Protein AF-A0AAV4YWU0-F1 (afdb_monomer)

Secondary structure (DSSP, 8-state):
--------------HHHHHHHHHHHHHHHHHHHHHHHHHHHHHHHHHHHHHHTT---HHHHHHHHHHHHHHHHHHHHHHHHHHHHHHHHHHHHHHHHTT--

Solvent-accessible surface area (backbone atoms only — not comparable to full-atom values): 5516 Å² total; per-residue (Å²): 133,88,81,82,76,73,73,76,74,78,84,80,81,49,42,58,57,52,15,50,56,21,43,55,48,15,52,56,23,44,51,50,19,50,52,38,50,53,51,50,54,53,50,54,50,52,49,53,57,39,48,74,75,70,46,91,47,67,85,78,42,52,64,55,55,51,53,43,51,53,51,25,52,51,25,45,54,51,14,50,56,23,40,56,48,14,53,53,22,43,55,52,30,53,46,60,75,69,64,70,125

Mean predicted aligned error: 7.51 Å

pLDDT: mean 89.06, std 14.71, range [43.72, 98.69]

Nearest PDB structures (foldseek):
  6zbf-assembly1_D  TM=7.632E-01  e=1.157E+00  Plasmodium falciparum
  8dk2-assembly1_D  TM=4.727E-01  e=4.519E+00  Pseudomonas aeruginosa PA14

Sequence (101 aa):
MPNQNTKAIPHQYHAGDMQDVNALAAEGLSWAAMGLHDLNLHIKKIKAELEQIGVETEYHFIQLDEILGMHQYLAEHRANCHKEQAERYREEWERIKGGEV

Foldseek 3Di:
DDPPPPPPDPDDDALVNLLVVLLVLLVVLVVVLVVLVVVLVVLVVVLVVCVVVPHDCCVVCPVVNVVSVVSSVVSNVSSVVSNVRSVVSVVVVCCVVVDDD

Structure (mmCIF, N/CA/C/O backbone):
data_AF-A0AAV4YWU0-F1
#
_entry.id   AF-A0AAV4YWU0-F1
#
loop_
_atom_site.group_PDB
_atom_site.id
_atom_site.type_symbol
_atom_site.label_atom_id
_atom_site.label_alt_id
_atom_site.label_comp_id
_atom_site.label_asym_id
_atom_site.label_entity_id
_atom_site.label_seq_id
_atom_site.pdbx_PDB_ins_code
_atom_site.Cartn_x
_atom_site.Cartn_y
_atom_site.Cartn_z
_atom_site.occupancy
_atom_site.B_iso_or_equiv
_atom_site.auth_seq_id
_atom_site.auth_comp_id
_atom_site.auth_asym_id
_atom_site.auth_atom_id
_atom_site.pdbx_PDB_model_num
ATOM 1 N N . MET A 1 1 ? 29.666 39.159 -25.318 1.00 44.16 1 MET A N 1
ATOM 2 C CA . MET A 1 1 ? 29.513 38.056 -24.346 1.00 44.16 1 MET A CA 1
ATOM 3 C C . MET A 1 1 ? 28.690 36.970 -25.023 1.00 44.16 1 MET A C 1
ATOM 5 O O . MET A 1 1 ? 27.599 37.306 -25.474 1.00 44.16 1 MET A O 1
ATOM 9 N N . PRO A 1 2 ? 29.187 35.738 -25.218 1.00 43.72 2 PRO A N 1
ATOM 10 C CA . PRO A 1 2 ? 28.385 34.695 -25.842 1.00 43.72 2 PRO A CA 1
ATOM 11 C C . PRO A 1 2 ? 27.342 34.193 -24.837 1.00 43.72 2 PRO A C 1
ATOM 13 O O . PRO A 1 2 ? 27.687 33.754 -23.743 1.00 43.72 2 PRO A O 1
ATOM 16 N N . ASN A 1 3 ? 26.070 34.296 -25.218 1.00 52.62 3 ASN A N 1
ATOM 17 C CA . ASN A 1 3 ? 24.922 33.768 -24.492 1.00 52.62 3 ASN A CA 1
ATOM 18 C C . ASN A 1 3 ? 24.985 32.231 -24.517 1.00 52.62 3 ASN A C 1
ATOM 20 O O . ASN A 1 3 ? 24.746 31.617 -25.560 1.00 52.62 3 ASN A O 1
ATOM 24 N N . GLN A 1 4 ? 25.355 31.614 -23.394 1.00 55.72 4 GLN A N 1
ATOM 25 C CA . GLN A 1 4 ? 25.299 30.166 -23.207 1.00 55.72 4 GLN A CA 1
ATOM 26 C C . GLN A 1 4 ? 23.839 29.755 -23.008 1.00 55.72 4 GLN A C 1
ATOM 28 O O . GLN A 1 4 ? 23.382 29.517 -21.897 1.00 55.72 4 GLN A O 1
ATOM 33 N N . ASN A 1 5 ? 23.095 29.679 -24.108 1.00 57.03 5 ASN A N 1
ATOM 34 C CA . ASN A 1 5 ? 21.832 28.961 -24.128 1.00 57.03 5 ASN A CA 1
ATOM 35 C C . ASN A 1 5 ? 22.177 27.468 -24.224 1.00 57.03 5 ASN A C 1
ATOM 37 O O . ASN A 1 5 ? 22.215 26.887 -25.312 1.00 57.03 5 ASN A O 1
ATOM 41 N N . THR A 1 6 ? 22.563 26.878 -23.091 1.00 58.69 6 THR A N 1
ATOM 42 C CA . THR A 1 6 ? 22.773 25.438 -22.936 1.00 58.69 6 THR A CA 1
ATOM 43 C C . THR A 1 6 ? 21.446 24.770 -23.265 1.00 58.69 6 THR A C 1
ATOM 45 O O . THR A 1 6 ? 20.531 24.742 -22.446 1.00 58.69 6 THR A O 1
ATOM 48 N N . LYS A 1 7 ? 21.297 24.280 -24.501 1.00 61.62 7 LYS A N 1
ATOM 49 C CA . LYS A 1 7 ? 20.185 23.400 -24.862 1.00 61.62 7 LYS A CA 1
ATOM 50 C C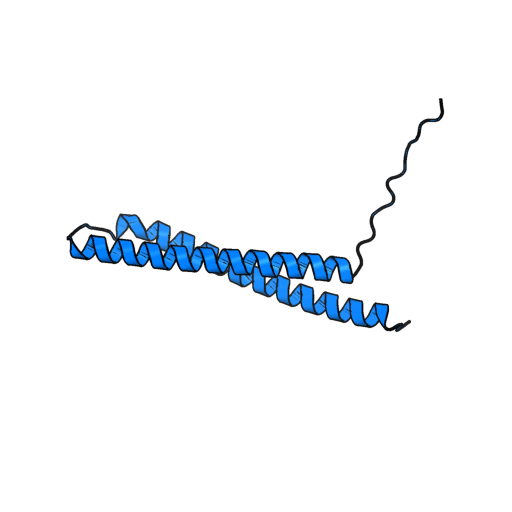 . LYS A 1 7 ? 20.247 22.225 -23.891 1.00 61.62 7 LYS A C 1
ATOM 52 O O . LYS A 1 7 ? 21.192 21.443 -23.966 1.00 61.62 7 LYS A O 1
ATOM 57 N N . ALA A 1 8 ? 19.298 22.150 -22.960 1.00 64.38 8 ALA A N 1
ATOM 58 C CA . ALA A 1 8 ? 19.150 20.992 -22.096 1.00 64.38 8 ALA A CA 1
ATOM 59 C C . ALA A 1 8 ? 19.062 19.767 -23.010 1.00 64.38 8 ALA A C 1
ATOM 61 O O . ALA A 1 8 ? 18.153 19.676 -23.838 1.00 64.38 8 ALA A O 1
ATOM 62 N N . ILE A 1 9 ? 20.061 18.889 -22.939 1.00 62.56 9 ILE A N 1
ATOM 63 C CA . ILE A 1 9 ? 20.021 17.620 -23.658 1.00 62.56 9 ILE A CA 1
ATOM 64 C C . ILE A 1 9 ? 18.871 16.845 -23.007 1.00 62.56 9 ILE A C 1
ATOM 66 O O . ILE A 1 9 ? 18.919 16.654 -21.790 1.00 62.56 9 ILE A O 1
ATOM 70 N N . PRO A 1 10 ? 17.817 16.459 -23.745 1.00 67.19 10 PRO A N 1
ATOM 71 C CA . PRO A 1 10 ? 16.736 15.679 -23.166 1.00 67.19 10 PRO A CA 1
ATOM 72 C C . PRO A 1 10 ? 17.324 14.396 -22.578 1.00 67.19 10 PRO A C 1
ATOM 74 O O . PRO A 1 10 ? 17.990 13.648 -23.295 1.00 67.19 10 PRO A O 1
ATOM 77 N N . HIS A 1 11 ? 17.107 14.147 -21.286 1.00 71.44 11 HIS A N 1
ATOM 78 C CA . HIS A 1 11 ? 17.427 12.847 -20.710 1.00 71.44 11 HIS A CA 1
ATOM 79 C C . HIS A 1 11 ? 16.528 11.807 -21.382 1.00 71.44 11 HIS A C 1
ATOM 81 O O . HIS A 1 11 ? 15.304 11.868 -21.270 1.00 71.44 11 HIS A O 1
ATOM 87 N N . GLN A 1 12 ? 17.136 10.897 -22.143 1.00 81.31 12 GLN A N 1
ATOM 88 C CA . GLN A 1 12 ? 16.447 9.722 -22.653 1.00 81.31 12 GLN A CA 1
ATOM 89 C C . GLN A 1 12 ? 16.469 8.668 -21.556 1.00 81.31 12 GLN A C 1
ATOM 91 O O . GLN A 1 12 ? 17.539 8.193 -21.191 1.00 81.31 12 GLN A O 1
ATOM 96 N N . TYR A 1 13 ? 15.291 8.341 -21.036 1.00 86.56 13 TYR A N 1
ATOM 97 C CA . TYR A 1 13 ? 15.116 7.215 -20.130 1.00 86.56 13 TYR A CA 1
ATOM 98 C C . TYR A 1 13 ? 15.012 5.928 -20.947 1.00 86.56 13 TYR A C 1
ATOM 100 O O . TYR A 1 13 ? 14.260 5.880 -21.925 1.00 86.56 13 TYR A O 1
ATOM 108 N N . HIS A 1 14 ? 15.759 4.899 -20.561 1.00 90.06 14 HIS A N 1
ATOM 109 C CA . HIS A 1 14 ? 15.696 3.575 -21.172 1.00 90.06 14 HIS A CA 1
ATOM 110 C C . HIS A 1 14 ? 14.952 2.571 -20.282 1.00 90.06 14 HIS A C 1
ATOM 112 O O . HIS A 1 14 ? 14.614 2.857 -19.134 1.00 90.06 14 HIS A O 1
ATOM 118 N N . ALA A 1 15 ? 14.709 1.363 -20.803 1.00 92.94 15 ALA A N 1
ATOM 119 C CA . ALA A 1 15 ? 13.974 0.314 -20.093 1.00 92.94 15 ALA A CA 1
ATOM 120 C C . ALA A 1 15 ? 14.556 0.019 -18.696 1.00 92.94 15 ALA A C 1
ATOM 122 O O . ALA A 1 15 ? 13.799 -0.085 -17.741 1.00 92.94 15 ALA A O 1
ATOM 123 N N . GLY A 1 16 ? 15.887 -0.006 -18.545 1.00 93.56 16 GLY A N 1
ATOM 124 C CA . GLY A 1 16 ? 16.538 -0.073 -17.225 1.00 93.56 16 GLY A CA 1
ATOM 125 C C . GLY A 1 16 ? 16.106 1.028 -16.237 1.00 93.56 16 GLY A C 1
ATOM 126 O O . GLY A 1 16 ? 15.690 0.700 -15.132 1.00 93.56 16 GLY A O 1
ATOM 127 N N . ASP A 1 17 ? 16.083 2.309 -16.634 1.00 94.88 17 ASP A N 1
ATOM 128 C CA . ASP A 1 17 ? 15.616 3.400 -15.754 1.00 94.88 17 ASP A CA 1
ATOM 129 C C . ASP A 1 17 ? 14.153 3.199 -15.327 1.00 94.88 17 ASP A C 1
ATOM 131 O O . ASP A 1 17 ? 13.767 3.438 -14.179 1.00 94.88 17 ASP A O 1
ATOM 135 N N . MET A 1 18 ? 13.322 2.737 -16.266 1.00 96.06 18 MET A N 1
ATOM 136 C CA . MET A 1 18 ? 11.914 2.452 -16.008 1.00 96.06 18 MET A CA 1
ATOM 137 C C . MET A 1 18 ? 11.730 1.226 -15.106 1.00 96.06 18 MET A C 1
ATOM 139 O O . MET A 1 18 ? 10.798 1.192 -14.300 1.00 96.06 18 MET A O 1
ATOM 143 N N . GLN A 1 19 ? 12.610 0.232 -15.204 1.00 97.25 19 GLN A N 1
ATOM 144 C CA . GLN A 1 19 ? 12.636 -0.912 -14.301 1.00 97.25 19 GLN A CA 1
ATOM 145 C C . GLN A 1 19 ? 13.010 -0.476 -12.883 1.00 97.25 19 GLN A C 1
ATOM 147 O O . GLN A 1 19 ? 12.312 -0.852 -11.940 1.00 97.25 19 GLN A O 1
ATOM 152 N N . ASP A 1 20 ? 14.037 0.360 -12.738 1.00 97.38 20 ASP A N 1
ATOM 153 C CA . ASP A 1 20 ? 14.504 0.856 -11.443 1.00 97.38 20 ASP A CA 1
ATOM 154 C C . ASP A 1 20 ? 13.439 1.698 -10.735 1.00 97.38 20 ASP A C 1
ATOM 156 O O . ASP A 1 20 ? 13.116 1.439 -9.573 1.00 97.38 20 ASP A O 1
ATOM 160 N N . VAL A 1 21 ? 12.820 2.663 -11.428 1.00 97.81 21 VAL A N 1
ATOM 161 C CA . VAL A 1 21 ? 11.791 3.518 -10.809 1.00 97.81 21 VAL A CA 1
ATOM 162 C C . VAL A 1 21 ? 10.564 2.713 -10.374 1.00 97.81 21 VAL A C 1
ATOM 164 O O . VAL A 1 21 ? 9.992 2.978 -9.316 1.00 97.81 21 VAL 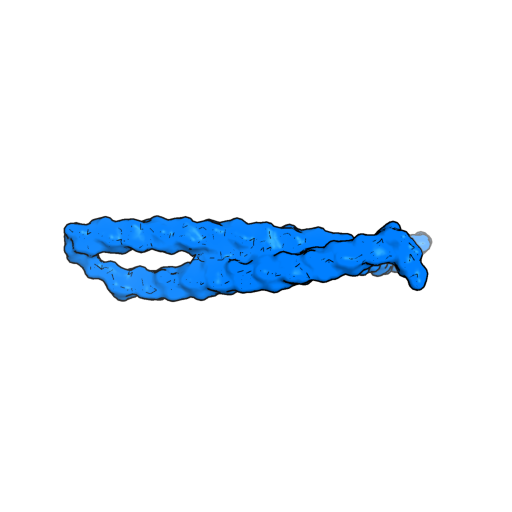A O 1
ATOM 167 N N . ASN A 1 22 ? 10.169 1.700 -11.152 1.00 98.44 22 ASN A N 1
ATOM 168 C CA . ASN A 1 22 ? 9.046 0.837 -10.801 1.00 98.44 22 ASN A CA 1
ATOM 169 C C . ASN A 1 22 ? 9.399 -0.121 -9.656 1.00 98.44 22 ASN A C 1
ATOM 171 O O . ASN A 1 22 ? 8.571 -0.326 -8.771 1.00 98.44 22 ASN A O 1
ATOM 175 N N . ALA A 1 23 ? 10.618 -0.663 -9.621 1.00 98.44 23 ALA A N 1
ATOM 176 C CA . ALA A 1 23 ? 11.074 -1.502 -8.516 1.00 98.44 23 ALA A CA 1
ATOM 177 C C . ALA A 1 23 ? 11.112 -0.714 -7.195 1.00 98.44 23 ALA A C 1
ATOM 179 O O . ALA A 1 23 ? 10.556 -1.169 -6.195 1.00 98.44 23 ALA A O 1
ATOM 180 N N . LEU A 1 24 ? 11.667 0.504 -7.215 1.00 98.56 24 LEU A N 1
ATOM 181 C CA . LEU A 1 24 ? 11.687 1.409 -6.060 1.00 98.56 24 LEU A CA 1
ATOM 182 C C . LEU A 1 24 ? 10.274 1.786 -5.598 1.00 98.56 24 LEU A C 1
ATOM 184 O O . LEU A 1 24 ? 9.986 1.777 -4.400 1.00 98.56 24 LEU A O 1
ATOM 188 N N . ALA A 1 25 ? 9.369 2.091 -6.534 1.00 98.50 25 ALA A N 1
ATOM 189 C CA . ALA A 1 25 ? 7.977 2.380 -6.204 1.00 98.50 25 ALA A CA 1
ATOM 190 C C . ALA A 1 25 ? 7.279 1.168 -5.564 1.00 98.50 25 ALA A C 1
ATOM 192 O O . ALA A 1 25 ? 6.576 1.323 -4.564 1.00 98.50 25 ALA A O 1
ATOM 193 N N . ALA A 1 26 ? 7.492 -0.036 -6.104 1.00 98.69 26 ALA A N 1
ATOM 194 C CA . ALA A 1 26 ? 6.918 -1.266 -5.570 1.00 98.69 26 ALA A CA 1
ATOM 195 C C . ALA A 1 26 ? 7.406 -1.556 -4.144 1.00 98.69 26 ALA A C 1
ATOM 197 O O . ALA A 1 26 ? 6.595 -1.887 -3.276 1.00 98.69 26 ALA A O 1
ATOM 198 N N . GLU A 1 27 ? 8.703 -1.393 -3.880 1.00 98.50 27 GLU A N 1
ATOM 199 C CA . GLU A 1 27 ? 9.282 -1.576 -2.547 1.00 98.50 27 GLU A CA 1
ATOM 200 C C . GLU A 1 27 ? 8.725 -0.557 -1.547 1.00 98.50 27 GLU A C 1
ATOM 202 O O . GLU A 1 27 ? 8.182 -0.943 -0.509 1.00 98.50 27 GLU A O 1
ATOM 207 N N . GLY A 1 28 ? 8.761 0.735 -1.889 1.00 98.62 28 GLY A N 1
ATOM 208 C CA . GLY A 1 28 ? 8.262 1.794 -1.010 1.00 98.62 28 GLY A CA 1
ATOM 209 C C . GLY A 1 28 ? 6.780 1.631 -0.660 1.00 98.62 28 GLY A C 1
ATOM 210 O O . GLY A 1 28 ? 6.385 1.799 0.495 1.00 98.62 28 GLY A O 1
ATOM 211 N N . LEU A 1 29 ? 5.953 1.238 -1.632 1.00 98.62 29 LEU A N 1
ATOM 212 C CA . LEU A 1 29 ? 4.532 0.971 -1.405 1.00 98.62 29 LEU A CA 1
ATOM 213 C C . LEU A 1 29 ? 4.294 -0.310 -0.597 1.00 98.62 29 LEU A C 1
ATOM 215 O O . LEU A 1 29 ? 3.368 -0.345 0.211 1.00 98.62 29 LEU A O 1
ATOM 219 N N . SER A 1 30 ? 5.142 -1.328 -0.754 1.00 98.44 30 SER A N 1
ATOM 220 C CA . SER A 1 30 ? 5.080 -2.543 0.068 1.00 98.44 30 SER A CA 1
ATOM 221 C C . SER A 1 30 ? 5.380 -2.233 1.536 1.00 98.44 30 SER A C 1
ATOM 223 O O . SER A 1 30 ? 4.686 -2.719 2.429 1.00 98.44 30 SER A O 1
ATOM 225 N N . TRP A 1 31 ? 6.364 -1.371 1.809 1.00 98.56 31 TRP A N 1
ATOM 226 C CA . TRP A 1 31 ? 6.642 -0.907 3.171 1.00 98.56 31 TRP A CA 1
ATOM 227 C C . TRP A 1 31 ? 5.517 -0.037 3.728 1.00 98.56 31 TRP A C 1
ATOM 229 O O . TRP A 1 31 ? 5.150 -0.196 4.891 1.00 98.56 31 TRP A O 1
ATOM 239 N N . ALA A 1 32 ? 4.927 0.838 2.909 1.00 98.25 32 ALA A N 1
ATOM 240 C CA . ALA A 1 32 ? 3.770 1.631 3.320 1.00 98.25 32 ALA A CA 1
ATOM 241 C C . ALA A 1 32 ? 2.572 0.738 3.686 1.00 98.25 32 ALA A C 1
ATOM 243 O O . ALA A 1 32 ? 1.961 0.937 4.734 1.00 98.25 32 ALA A O 1
ATOM 244 N N . ALA A 1 33 ? 2.273 -0.278 2.871 1.00 98.19 33 ALA A N 1
ATOM 245 C CA . ALA A 1 33 ? 1.234 -1.263 3.156 1.00 98.19 33 ALA A CA 1
ATOM 246 C C . ALA A 1 33 ? 1.492 -2.002 4.477 1.00 98.19 33 ALA A C 1
ATOM 248 O O . ALA A 1 33 ? 0.598 -2.102 5.315 1.00 98.19 33 ALA A O 1
ATOM 249 N N . MET A 1 34 ? 2.729 -2.456 4.699 1.00 97.75 34 MET A N 1
ATOM 250 C CA . MET A 1 34 ? 3.127 -3.123 5.940 1.00 97.75 34 MET A CA 1
ATOM 251 C C . MET A 1 34 ? 2.974 -2.207 7.164 1.00 97.75 34 MET A C 1
ATOM 253 O O . MET A 1 34 ? 2.447 -2.638 8.186 1.00 97.75 34 MET A O 1
ATOM 257 N N . GLY A 1 35 ? 3.382 -0.940 7.062 1.00 98.00 35 GLY A N 1
ATOM 258 C CA . GLY A 1 35 ? 3.214 0.035 8.143 1.00 98.00 35 GLY A CA 1
ATOM 259 C C . GLY A 1 35 ? 1.744 0.322 8.460 1.00 98.00 35 GLY A C 1
ATOM 260 O O . GLY A 1 35 ? 1.365 0.397 9.627 1.00 98.00 35 GLY A O 1
ATOM 261 N N . LEU A 1 36 ? 0.892 0.427 7.436 1.00 97.25 36 LEU A N 1
ATOM 262 C CA . LEU A 1 36 ? -0.556 0.591 7.609 1.00 97.25 36 LEU A CA 1
ATOM 263 C C . LEU A 1 36 ? -1.197 -0.643 8.253 1.00 97.25 36 LEU A C 1
ATOM 265 O O . LEU A 1 36 ? -2.064 -0.502 9.116 1.00 97.25 36 LEU A O 1
ATOM 269 N N . HIS A 1 37 ? -0.744 -1.841 7.878 1.00 95.94 37 HIS A N 1
ATOM 270 C CA . HIS A 1 37 ? -1.191 -3.086 8.492 1.00 95.94 37 HIS A CA 1
ATOM 271 C C . HIS A 1 37 ? -0.847 -3.140 9.986 1.00 95.94 37 HIS A C 1
ATOM 273 O O . HIS A 1 37 ? -1.717 -3.431 10.807 1.00 95.94 37 HIS A O 1
ATOM 279 N N . A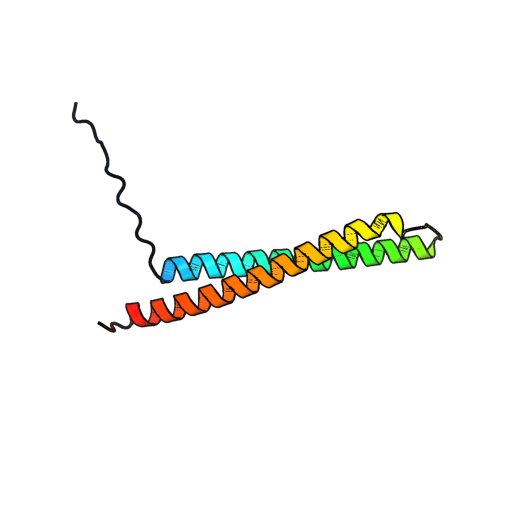SP A 1 38 ? 0.393 -2.811 10.348 1.00 97.19 38 ASP A N 1
ATOM 280 C CA . ASP A 1 38 ? 0.839 -2.782 11.744 1.00 97.19 38 ASP A CA 1
ATOM 281 C C . ASP A 1 38 ? 0.063 -1.747 12.579 1.00 97.19 38 ASP A C 1
ATOM 283 O O . ASP A 1 38 ? -0.428 -2.056 13.667 1.00 97.19 38 ASP A O 1
ATOM 287 N N . LEU A 1 39 ? -0.157 -0.543 12.036 1.00 96.25 39 LEU A N 1
ATOM 288 C CA . LEU A 1 39 ? -0.999 0.479 12.669 1.00 96.25 39 LEU A CA 1
ATOM 289 C C . LEU A 1 39 ? -2.428 -0.022 12.917 1.00 96.25 39 LEU A C 1
ATOM 291 O O . LEU A 1 39 ? -2.977 0.190 13.999 1.00 96.25 39 LEU A O 1
ATOM 295 N N . ASN A 1 40 ? -3.018 -0.716 11.943 1.00 94.44 40 ASN A N 1
ATOM 296 C CA . ASN A 1 40 ? -4.350 -1.303 12.070 1.00 94.44 40 ASN A CA 1
ATOM 297 C C . ASN A 1 40 ? -4.400 -2.356 13.195 1.00 94.44 40 ASN A C 1
ATOM 299 O O . ASN A 1 40 ? -5.336 -2.373 13.995 1.00 94.44 40 ASN A O 1
ATOM 303 N N . LEU A 1 41 ? -3.371 -3.202 13.323 1.00 95.00 41 LEU A N 1
ATOM 304 C CA . LEU A 1 41 ? -3.27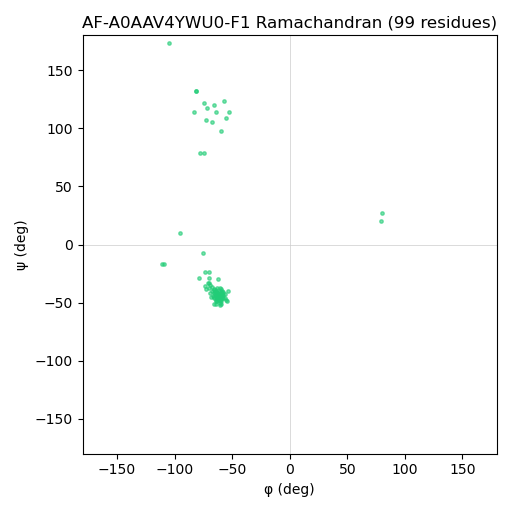2 -4.167 14.425 1.00 95.00 41 LEU A CA 1
ATOM 305 C C . LEU A 1 41 ? -3.182 -3.474 15.792 1.00 95.00 41 LEU A C 1
ATOM 307 O O . LEU A 1 41 ? -3.878 -3.872 16.729 1.00 95.00 41 LEU A O 1
ATOM 311 N N . HIS A 1 42 ? -2.373 -2.419 15.904 1.00 95.81 42 HIS A N 1
ATOM 312 C CA . HIS A 1 42 ? -2.257 -1.639 17.135 1.00 95.81 42 HIS A CA 1
ATOM 313 C C . HIS A 1 42 ? -3.573 -0.955 17.521 1.00 95.81 42 HIS A C 1
ATOM 315 O O . HIS A 1 42 ? -3.970 -1.003 18.685 1.00 95.81 42 HIS A O 1
ATOM 321 N N . ILE A 1 43 ? -4.291 -0.383 16.554 1.00 93.62 43 ILE A N 1
ATOM 322 C CA . ILE A 1 43 ? -5.600 0.237 16.789 1.00 93.62 43 ILE A CA 1
ATOM 323 C C . ILE A 1 43 ? -6.629 -0.791 17.259 1.00 93.62 43 ILE A C 1
ATOM 325 O O . ILE A 1 43 ? -7.314 -0.554 18.253 1.00 93.62 43 ILE A O 1
ATOM 329 N N . LYS A 1 44 ? -6.689 -1.966 16.622 1.00 92.94 44 LYS A N 1
ATOM 330 C CA . LYS A 1 44 ? -7.576 -3.057 17.055 1.00 92.94 44 LYS A CA 1
ATOM 331 C C . LYS A 1 44 ? -7.274 -3.521 18.475 1.00 92.94 44 LYS A C 1
ATOM 333 O O . LYS A 1 44 ? -8.200 -3.801 19.233 1.00 92.94 44 LYS A O 1
ATOM 338 N N . LYS A 1 45 ? -5.994 -3.573 18.851 1.00 95.69 45 LYS A N 1
ATOM 339 C CA . LYS A 1 45 ? -5.582 -3.903 20.217 1.00 95.69 45 LYS A CA 1
ATOM 340 C C . LYS A 1 45 ? -6.071 -2.855 21.221 1.00 95.69 45 LYS A C 1
ATOM 342 O O . LYS A 1 45 ? -6.686 -3.229 22.213 1.00 95.69 45 LYS A O 1
ATOM 347 N N . ILE A 1 46 ? -5.864 -1.567 20.939 1.00 94.75 46 ILE A N 1
ATOM 348 C CA . ILE A 1 46 ? -6.338 -0.466 21.797 1.00 94.75 46 ILE A CA 1
ATOM 349 C C . ILE A 1 46 ? -7.863 -0.507 21.934 1.00 94.75 46 ILE A C 1
ATOM 351 O O . ILE A 1 46 ? -8.387 -0.395 23.039 1.00 94.75 46 ILE A O 1
ATOM 355 N N . LYS A 1 47 ? -8.581 -0.709 20.823 1.00 94.31 47 LYS A N 1
ATOM 356 C CA . LYS A 1 47 ? -10.040 -0.849 20.820 1.00 94.31 47 LYS A CA 1
ATOM 357 C C . LYS A 1 47 ? -10.491 -1.972 21.761 1.00 94.31 47 LYS A C 1
ATOM 359 O O . LYS A 1 47 ? -11.349 -1.739 22.607 1.00 94.31 47 LYS A O 1
ATOM 364 N N . ALA A 1 48 ? -9.863 -3.144 21.673 1.00 93.88 48 ALA A N 1
ATOM 365 C CA . ALA A 1 48 ? -10.178 -4.278 22.539 1.00 93.88 48 ALA A CA 1
ATOM 366 C C . ALA A 1 48 ? -9.872 -4.002 24.026 1.00 93.88 48 ALA A C 1
ATOM 368 O O . ALA A 1 48 ? -10.643 -4.401 24.896 1.00 93.88 48 ALA A O 1
ATOM 369 N N . GLU A 1 49 ? -8.772 -3.312 24.336 1.00 96.06 49 GLU A N 1
ATOM 370 C CA . GLU A 1 49 ? -8.422 -2.921 25.712 1.00 96.06 49 GLU A CA 1
ATOM 371 C C . GLU A 1 49 ? -9.429 -1.918 26.304 1.00 96.06 49 GLU A C 1
ATOM 373 O O . GLU A 1 49 ? -9.796 -2.025 27.474 1.00 96.06 49 GLU A O 1
ATOM 378 N N . LEU A 1 50 ? -9.924 -0.974 25.498 1.00 95.25 50 LEU A N 1
ATOM 379 C CA . LEU A 1 50 ? -10.948 -0.004 25.901 1.00 95.25 50 LEU A CA 1
ATOM 380 C C . LEU A 1 50 ? -12.321 -0.658 26.123 1.00 95.25 50 LEU A C 1
ATOM 382 O O . LEU A 1 50 ? -12.997 -0.368 27.111 1.00 95.25 50 LEU A O 1
ATOM 386 N N . GLU A 1 51 ? -12.715 -1.582 25.247 1.00 94.38 51 GLU A N 1
ATOM 387 C CA . GLU A 1 51 ? -13.957 -2.349 25.396 1.00 94.38 51 GLU A CA 1
ATOM 388 C C . GLU A 1 51 ? -13.959 -3.177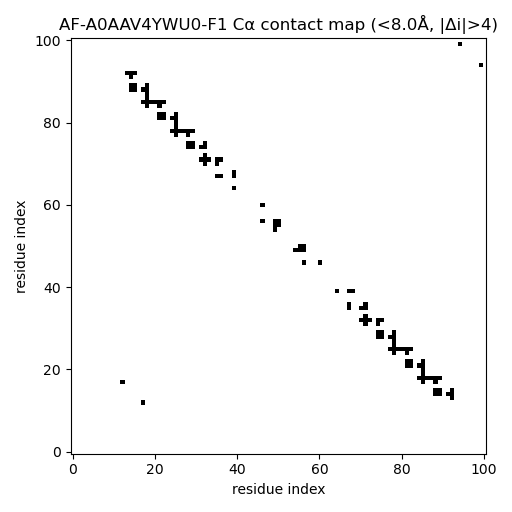 26.690 1.00 94.38 51 GLU A C 1
ATOM 390 O O . GLU A 1 51 ? -14.976 -3.247 27.381 1.00 94.38 51 GLU A O 1
ATOM 395 N N . GLN A 1 52 ? -12.810 -3.742 27.082 1.00 95.88 52 GLN A N 1
ATOM 396 C CA . GLN A 1 52 ? -12.671 -4.498 28.336 1.00 95.88 52 GLN A CA 1
ATOM 397 C C . GLN A 1 52 ? -12.934 -3.659 29.592 1.00 95.88 52 GLN A C 1
ATOM 399 O O . GLN A 1 52 ? -13.391 -4.202 30.598 1.00 95.88 52 GLN A O 1
ATOM 404 N N . ILE A 1 53 ? -12.666 -2.351 29.549 1.00 97.00 53 ILE A N 1
ATOM 405 C CA . ILE A 1 53 ? -12.928 -1.427 30.664 1.00 97.00 53 ILE A CA 1
ATOM 406 C C . ILE A 1 53 ? -14.276 -0.700 30.533 1.00 97.00 53 ILE A C 1
ATOM 408 O O . ILE A 1 53 ? -14.561 0.210 31.309 1.00 97.00 53 ILE A O 1
ATOM 412 N N . GLY A 1 54 ? -15.118 -1.113 29.579 1.00 94.38 54 GLY A N 1
ATOM 413 C CA . GLY A 1 54 ? -16.477 -0.601 29.400 1.00 94.38 54 GLY A CA 1
ATOM 414 C C . GLY A 1 54 ? -16.565 0.747 28.683 1.00 94.38 54 GLY A C 1
ATOM 415 O O . GLY A 1 54 ? -17.571 1.439 28.828 1.00 94.38 54 GLY A O 1
ATOM 416 N N . VAL A 1 55 ? -15.532 1.141 27.933 1.00 93.88 55 VAL A N 1
ATOM 417 C CA . VAL A 1 55 ? -15.575 2.339 27.083 1.00 93.88 55 VAL A CA 1
ATOM 418 C C . VAL A 1 55 ? -16.272 1.998 25.765 1.00 93.88 55 VAL A C 1
ATOM 420 O O . VAL A 1 55 ? -15.939 1.008 25.119 1.00 93.88 55 VAL A O 1
ATOM 423 N N . GLU A 1 56 ? -17.226 2.830 25.346 1.00 91.12 56 GLU A N 1
ATOM 424 C CA . GLU A 1 56 ? -17.860 2.723 24.030 1.00 91.12 56 GLU A CA 1
ATOM 425 C C . GLU A 1 56 ? -16.868 3.168 22.946 1.00 91.12 56 GLU A C 1
ATOM 427 O O . GLU A 1 56 ? -16.421 4.310 22.942 1.00 91.12 56 GLU A O 1
ATOM 432 N N . THR A 1 57 ? -16.487 2.266 22.040 1.00 89.44 57 THR A N 1
ATOM 433 C CA . THR A 1 57 ? -15.431 2.500 21.035 1.00 89.44 57 THR A CA 1
ATOM 434 C C . THR A 1 57 ? -15.959 2.584 19.603 1.00 89.44 57 THR A C 1
ATOM 436 O O . THR A 1 57 ? -15.261 3.067 18.713 1.00 89.44 57 THR A O 1
ATOM 439 N N . GLU A 1 58 ? -17.183 2.124 19.346 1.00 83.19 58 GLU A N 1
ATOM 440 C CA . GLU A 1 58 ? -17.660 1.816 17.996 1.00 83.19 58 GLU A CA 1
ATOM 441 C C . GLU A 1 58 ? -17.626 3.033 17.059 1.00 83.19 58 GLU A C 1
ATOM 443 O O . GLU A 1 58 ? -16.975 2.999 16.013 1.00 83.19 58 GLU A O 1
ATOM 448 N N . TYR A 1 59 ? -18.202 4.159 17.487 1.00 85.00 59 TYR A N 1
ATOM 449 C CA . TYR A 1 59 ? -18.190 5.407 16.716 1.00 85.00 59 TYR A CA 1
ATOM 450 C C . TYR A 1 59 ? -16.813 6.078 16.640 1.00 85.00 59 TYR A C 1
ATOM 452 O O . TYR A 1 59 ? -16.557 6.843 15.711 1.00 85.00 59 TYR A O 1
ATOM 460 N N . HIS A 1 60 ? -15.919 5.809 17.594 1.00 81.50 60 HIS A N 1
ATOM 461 C CA . HIS A 1 60 ? -14.601 6.444 17.647 1.00 81.50 60 HIS A CA 1
ATOM 462 C C . HIS A 1 60 ? -13.600 5.821 16.672 1.00 81.50 60 HIS A C 1
ATOM 464 O O . HIS A 1 60 ? -12.706 6.516 16.194 1.00 81.50 60 HIS A O 1
ATOM 470 N N . PHE A 1 61 ? -13.755 4.532 16.363 1.00 90.75 61 PHE A N 1
ATOM 471 C CA . PHE A 1 61 ? -12.785 3.790 15.555 1.00 90.75 61 PHE A CA 1
ATOM 472 C C . PHE A 1 61 ? -13.272 3.439 14.148 1.00 90.75 61 PHE A C 1
ATOM 474 O O . PHE A 1 61 ? -12.434 3.171 13.293 1.00 90.75 61 PHE A O 1
ATOM 481 N N . ILE A 1 62 ? -14.579 3.503 13.857 1.00 89.56 62 ILE A N 1
ATOM 482 C CA . ILE A 1 62 ? -15.118 3.088 12.548 1.00 89.56 62 ILE A CA 1
ATOM 483 C C . ILE A 1 62 ? -14.470 3.823 11.362 1.00 89.56 62 ILE A C 1
ATOM 485 O O . ILE A 1 62 ? -14.089 3.196 10.378 1.00 89.56 62 ILE A O 1
ATOM 489 N N . GLN A 1 63 ? -14.260 5.138 11.485 1.00 89.69 63 GLN A N 1
ATOM 490 C CA . GLN A 1 63 ? -13.608 5.937 10.442 1.00 89.69 63 GLN A CA 1
ATOM 491 C C . GLN A 1 63 ? -12.118 5.601 10.304 1.00 89.69 63 GLN A C 1
ATOM 493 O O . GLN A 1 63 ? -11.579 5.632 9.200 1.00 89.69 63 GLN A O 1
ATOM 498 N N . LEU A 1 64 ? -11.446 5.276 11.413 1.00 91.00 64 LEU A N 1
ATOM 499 C CA . LEU A 1 64 ? -10.035 4.890 11.399 1.00 91.00 64 LEU A CA 1
ATOM 500 C C . LEU A 1 64 ? -9.847 3.534 10.716 1.00 91.00 64 LEU A C 1
ATOM 502 O O . LEU A 1 64 ? -8.967 3.411 9.865 1.00 91.00 64 LEU A O 1
ATOM 506 N N . ASP A 1 65 ? -10.694 2.554 11.039 1.00 90.06 65 ASP A N 1
ATOM 507 C CA . ASP A 1 65 ? -10.675 1.226 10.419 1.00 90.06 65 ASP A CA 1
ATOM 508 C C . ASP A 1 65 ? -10.895 1.321 8.899 1.00 90.06 65 ASP A C 1
ATOM 510 O O . ASP A 1 65 ? -10.169 0.692 8.123 1.00 90.06 65 ASP A O 1
ATOM 514 N N . GLU A 1 66 ? -11.854 2.144 8.461 1.00 92.12 66 GLU A N 1
ATOM 515 C CA . GLU A 1 66 ? -12.163 2.342 7.042 1.00 92.12 66 GLU A CA 1
ATOM 516 C C . GLU A 1 66 ? -11.003 3.011 6.288 1.00 92.12 66 GLU A C 1
ATOM 518 O O . GLU A 1 66 ? -10.533 2.481 5.277 1.00 92.12 66 GLU A O 1
ATOM 523 N N . ILE A 1 67 ? -10.483 4.132 6.800 1.00 93.69 67 ILE A N 1
ATOM 524 C CA . ILE A 1 67 ? -9.389 4.878 6.160 1.00 93.69 67 ILE A CA 1
ATOM 525 C C . ILE A 1 67 ? -8.119 4.020 6.083 1.00 93.69 67 ILE A C 1
ATOM 527 O O . ILE A 1 67 ? -7.482 3.957 5.028 1.00 93.69 67 ILE A O 1
ATOM 531 N N . LEU A 1 68 ? -7.757 3.319 7.162 1.00 94.62 68 LEU A N 1
ATOM 532 C CA . LEU A 1 68 ? -6.583 2.443 7.167 1.00 94.62 68 LEU A CA 1
ATOM 533 C C . LEU A 1 68 ? -6.743 1.280 6.195 1.00 94.62 68 LEU A C 1
ATOM 535 O O . LEU A 1 68 ? -5.819 1.007 5.430 1.00 94.62 68 LEU A O 1
ATOM 539 N N . GLY A 1 69 ? -7.913 0.636 6.175 1.00 94.56 69 GLY A N 1
ATOM 540 C CA . GLY A 1 69 ? -8.202 -0.446 5.237 1.00 94.56 69 GLY A CA 1
ATOM 541 C C . GLY A 1 69 ? -8.097 0.008 3.780 1.00 94.56 69 GLY A C 1
ATOM 542 O O . GLY A 1 69 ? -7.423 -0.639 2.977 1.00 94.56 69 GLY A O 1
ATOM 543 N N . MET A 1 70 ? -8.695 1.155 3.444 1.00 97.00 70 MET A N 1
ATOM 544 C CA . MET A 1 70 ? -8.634 1.726 2.096 1.00 97.00 70 MET A CA 1
ATOM 545 C C . MET A 1 70 ? -7.202 2.058 1.666 1.00 97.00 70 MET A C 1
ATOM 547 O O . MET A 1 70 ? -6.798 1.722 0.550 1.00 97.00 70 MET A O 1
ATOM 551 N N . HIS A 1 71 ? -6.421 2.712 2.530 1.00 97.44 71 HIS A N 1
ATOM 552 C CA . HIS A 1 71 ? -5.046 3.083 2.199 1.00 97.44 71 HIS A CA 1
ATOM 553 C C . HIS A 1 71 ? -4.114 1.876 2.132 1.00 97.44 71 HIS A C 1
ATOM 555 O O . HIS A 1 71 ? -3.259 1.841 1.246 1.00 97.44 71 HIS A O 1
ATOM 561 N N . GLN A 1 72 ? -4.292 0.884 3.011 1.00 97.94 72 GLN A N 1
ATOM 562 C CA . GLN A 1 72 ? -3.526 -0.358 2.958 1.00 97.94 72 GLN A CA 1
ATOM 563 C C . GLN A 1 72 ? -3.787 -1.067 1.625 1.00 97.94 72 GLN A C 1
ATOM 565 O O . GLN A 1 72 ? -2.842 -1.348 0.890 1.00 97.94 72 GLN A O 1
ATOM 570 N N . TYR A 1 73 ? -5.061 -1.247 1.257 1.00 97.69 73 TYR A N 1
ATOM 571 C CA . TYR A 1 73 ? -5.446 -1.835 -0.026 1.00 97.69 73 TYR A CA 1
ATOM 572 C C . TYR A 1 73 ? -4.845 -1.076 -1.217 1.00 97.69 73 TYR A C 1
ATOM 574 O O . TYR A 1 73 ? -4.297 -1.681 -2.139 1.00 97.69 73 TYR A O 1
ATOM 582 N N . LEU A 1 74 ? -4.913 0.259 -1.205 1.00 98.31 74 LEU A N 1
ATOM 583 C CA . LEU A 1 74 ? -4.373 1.076 -2.289 1.00 98.31 74 LEU A CA 1
ATOM 584 C C . LEU A 1 74 ? -2.850 0.932 -2.411 1.00 98.31 74 LEU A C 1
ATOM 586 O O . LEU A 1 74 ? -2.336 0.877 -3.530 1.00 98.31 74 LEU A O 1
ATOM 590 N N . ALA A 1 75 ? -2.138 0.887 -1.283 1.00 98.56 75 ALA A N 1
ATOM 591 C CA . ALA A 1 75 ? -0.694 0.695 -1.256 1.00 98.56 75 ALA A CA 1
ATOM 592 C C . ALA A 1 75 ? -0.310 -0.685 -1.810 1.00 98.56 75 ALA A C 1
ATOM 594 O O . ALA A 1 75 ? 0.524 -0.758 -2.710 1.00 98.56 75 ALA A O 1
ATOM 595 N N . GLU A 1 76 ? -0.976 -1.754 -1.366 1.00 98.50 76 GLU A N 1
ATOM 596 C CA . GLU A 1 76 ? -0.756 -3.124 -1.854 1.00 98.50 76 GLU A CA 1
ATOM 597 C C . GLU A 1 76 ? -1.044 -3.251 -3.353 1.00 98.50 76 GLU A C 1
ATOM 599 O O . GLU A 1 76 ? -0.236 -3.784 -4.116 1.00 98.50 76 GLU A O 1
ATOM 604 N N . HIS A 1 77 ? -2.181 -2.715 -3.801 1.00 98.50 77 HIS A N 1
ATOM 605 C CA . HIS A 1 77 ? -2.559 -2.754 -5.206 1.00 98.50 77 HIS A CA 1
ATOM 606 C C . HIS A 1 77 ? -1.534 -2.025 -6.082 1.00 98.50 77 HIS A C 1
ATOM 608 O O . HIS A 1 77 ? -1.070 -2.569 -7.084 1.00 98.50 77 HIS A O 1
ATOM 614 N N . ARG A 1 78 ? -1.129 -0.809 -5.692 1.00 98.38 78 ARG A N 1
ATOM 615 C CA . ARG A 1 78 ? -0.133 -0.042 -6.450 1.00 98.38 78 ARG A CA 1
ATOM 616 C C . ARG 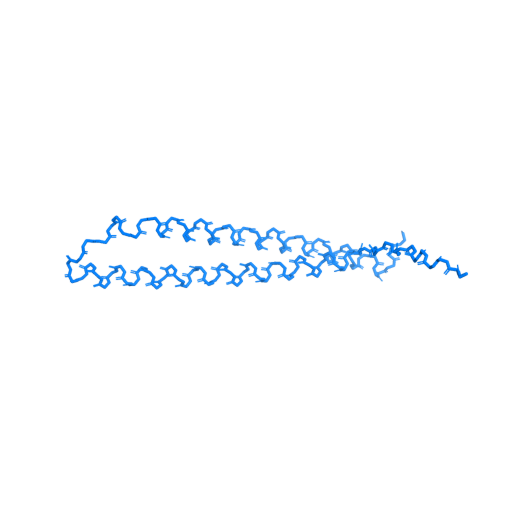A 1 78 ? 1.246 -0.695 -6.404 1.00 98.38 78 ARG A C 1
ATOM 618 O O . ARG A 1 78 ? 1.931 -0.674 -7.424 1.00 98.38 78 ARG A O 1
ATOM 625 N N . ALA A 1 79 ? 1.635 -1.298 -5.280 1.00 98.69 79 ALA A N 1
ATOM 626 C CA . ALA A 1 79 ? 2.877 -2.059 -5.180 1.00 98.69 79 ALA A CA 1
ATOM 627 C C . ALA A 1 79 ? 2.906 -3.192 -6.215 1.00 98.69 79 ALA A C 1
ATOM 629 O O . ALA A 1 79 ? 3.883 -3.324 -6.949 1.00 98.69 79 ALA A O 1
ATOM 630 N N . ASN A 1 80 ? 1.807 -3.943 -6.347 1.00 98.50 80 ASN A N 1
ATOM 631 C CA . ASN A 1 80 ? 1.682 -5.000 -7.351 1.00 98.50 80 ASN A CA 1
ATOM 632 C C . ASN A 1 80 ? 1.743 -4.457 -8.784 1.00 98.50 80 ASN A C 1
ATOM 634 O O . ASN A 1 80 ? 2.515 -4.971 -9.590 1.00 98.50 80 ASN A O 1
ATOM 638 N N . CYS A 1 81 ? 1.018 -3.377 -9.093 1.00 98.56 81 CYS A N 1
ATOM 639 C CA . CYS A 1 81 ? 1.070 -2.746 -10.416 1.00 98.56 81 CYS A CA 1
ATOM 640 C C . CYS A 1 81 ? 2.486 -2.282 -10.793 1.00 98.56 81 CYS A C 1
ATOM 642 O O . CYS A 1 81 ? 2.898 -2.403 -11.947 1.00 98.56 81 CYS A O 1
ATOM 644 N N . HIS A 1 82 ? 3.239 -1.728 -9.840 1.00 98.62 82 HIS A N 1
ATOM 645 C CA . HIS A 1 82 ? 4.624 -1.319 -10.071 1.00 98.62 82 HIS A CA 1
ATOM 646 C C . HIS A 1 82 ? 5.570 -2.517 -10.168 1.00 98.62 82 HIS A C 1
ATOM 648 O O . HIS A 1 82 ? 6.457 -2.513 -11.015 1.00 98.62 82 HIS A O 1
ATOM 654 N N . LYS A 1 83 ? 5.343 -3.581 -9.393 1.00 98.62 83 LYS A N 1
ATOM 655 C CA . LYS A 1 83 ? 6.097 -4.831 -9.520 1.00 98.62 83 LYS A CA 1
ATOM 656 C C . LYS A 1 83 ? 5.930 -5.429 -10.916 1.00 98.62 83 LYS A C 1
ATOM 658 O O . LYS A 1 83 ? 6.923 -5.715 -11.569 1.00 98.62 83 LYS A O 1
ATOM 663 N N . GLU A 1 84 ? 4.700 -5.533 -11.417 1.00 98.50 84 GLU A N 1
ATOM 664 C CA . GLU A 1 84 ? 4.431 -6.011 -12.780 1.00 98.50 84 GLU A CA 1
ATOM 665 C C . GLU A 1 84 ? 5.118 -5.151 -13.849 1.00 98.50 84 GLU A C 1
ATOM 667 O O . GLU A 1 84 ? 5.677 -5.682 -14.808 1.00 98.50 84 GLU A O 1
ATOM 672 N N . GLN A 1 85 ? 5.111 -3.825 -13.691 1.00 98.31 85 GLN A N 1
ATOM 673 C CA . GLN A 1 85 ? 5.818 -2.925 -14.606 1.00 98.31 85 GLN A CA 1
ATOM 674 C C . GLN A 1 85 ? 7.338 -3.103 -14.540 1.00 98.31 85 GLN A C 1
ATOM 676 O O . GLN A 1 85 ? 7.982 -3.133 -15.585 1.00 98.31 85 G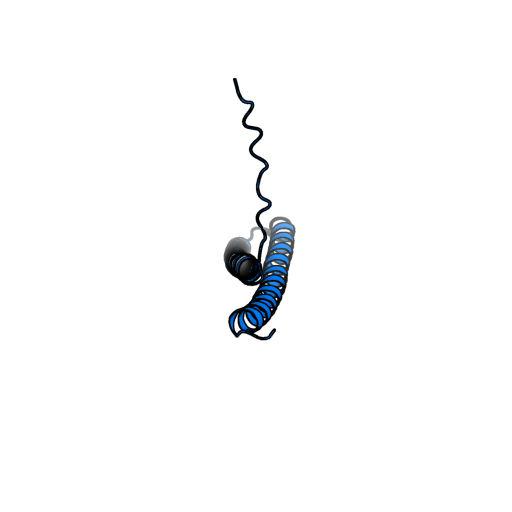LN A O 1
ATOM 681 N N . ALA A 1 86 ? 7.909 -3.252 -13.343 1.00 98.19 86 ALA A N 1
ATOM 682 C CA . ALA A 1 86 ? 9.338 -3.492 -13.168 1.00 98.19 86 ALA A CA 1
ATOM 683 C C . ALA A 1 86 ? 9.774 -4.782 -13.874 1.00 98.19 86 ALA A C 1
ATOM 685 O O . ALA A 1 86 ? 10.776 -4.776 -14.584 1.00 98.19 86 ALA A O 1
ATOM 686 N N . GLU A 1 87 ? 8.994 -5.860 -13.749 1.00 98.06 87 GLU A N 1
ATOM 687 C CA . GLU A 1 87 ? 9.264 -7.127 -14.437 1.00 98.06 87 GLU A CA 1
ATOM 688 C C . GLU A 1 87 ? 9.235 -6.961 -15.965 1.00 98.06 87 GLU A C 1
ATOM 690 O O . GLU A 1 87 ? 10.159 -7.407 -16.644 1.00 98.06 87 GLU A O 1
ATOM 695 N N . ARG A 1 88 ? 8.235 -6.249 -16.507 1.00 97.81 88 ARG A N 1
ATOM 696 C CA . ARG A 1 88 ? 8.139 -5.972 -17.954 1.00 97.81 88 ARG A CA 1
ATOM 697 C C . ARG A 1 88 ? 9.341 -5.189 -18.476 1.00 97.81 88 ARG A C 1
ATOM 699 O O . ARG A 1 88 ? 9.923 -5.557 -19.492 1.00 97.81 88 ARG A O 1
ATOM 706 N N . TYR A 1 89 ? 9.726 -4.120 -17.783 1.00 97.19 89 TYR A N 1
ATOM 707 C CA . TYR A 1 89 ? 10.876 -3.314 -18.190 1.00 97.19 89 TYR A CA 1
ATOM 708 C C . TYR A 1 89 ? 12.203 -4.046 -17.986 1.00 97.19 89 TYR A C 1
ATOM 710 O O . TYR A 1 89 ? 13.134 -3.830 -18.759 1.00 97.19 89 TYR A O 1
ATOM 718 N N . ARG A 1 90 ? 12.287 -4.958 -17.007 1.00 96.25 90 ARG A N 1
ATOM 719 C CA . ARG A 1 90 ? 13.430 -5.864 -16.871 1.00 96.25 90 ARG A CA 1
ATOM 720 C C . ARG A 1 90 ? 13.568 -6.727 -18.119 1.00 96.25 90 ARG A C 1
ATOM 722 O O . ARG A 1 90 ? 14.639 -6.755 -18.706 1.00 96.25 90 ARG A O 1
ATOM 729 N N . GLU A 1 91 ? 12.498 -7.395 -18.546 1.00 95.44 91 GLU A N 1
ATOM 730 C CA . GLU A 1 91 ? 12.502 -8.236 -19.753 1.00 95.44 91 GLU A CA 1
ATOM 731 C C . GLU A 1 91 ? 12.875 -7.441 -21.012 1.00 95.44 91 GLU A C 1
ATOM 733 O O . GLU A 1 91 ? 13.702 -7.887 -21.810 1.00 95.44 91 GLU A O 1
ATOM 738 N N . GLU A 1 92 ? 12.319 -6.238 -21.172 1.00 94.81 92 GLU A N 1
ATOM 739 C CA . GLU A 1 92 ? 12.675 -5.340 -22.272 1.00 94.81 92 GLU A CA 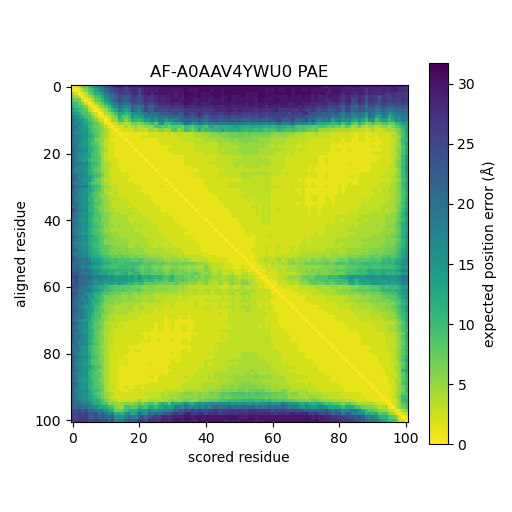1
ATOM 740 C C . GLU A 1 92 ? 14.163 -4.961 -22.238 1.00 94.81 92 GLU A C 1
ATOM 742 O O . GLU A 1 92 ? 14.840 -5.003 -23.269 1.00 94.81 92 GLU A O 1
ATOM 747 N N . TRP A 1 93 ? 14.691 -4.640 -21.056 1.00 92.75 93 TRP A N 1
ATOM 748 C CA . TRP A 1 93 ? 16.095 -4.298 -20.870 1.00 92.75 93 TRP A CA 1
ATOM 749 C C . TRP A 1 93 ? 17.033 -5.472 -21.168 1.00 92.75 93 TRP A C 1
ATOM 751 O O . TRP A 1 93 ? 18.042 -5.283 -21.849 1.00 92.75 93 TRP A O 1
ATOM 761 N N . GLU A 1 94 ? 16.689 -6.685 -20.721 1.00 91.50 94 GLU A N 1
ATOM 762 C CA . GLU A 1 94 ? 17.440 -7.908 -21.030 1.00 91.50 94 GLU A CA 1
ATOM 763 C C . GLU A 1 94 ? 17.531 -8.151 -22.544 1.00 91.50 94 GLU A C 1
ATOM 765 O O . GLU A 1 94 ? 18.600 -8.497 -23.051 1.00 91.50 94 GLU A O 1
ATOM 770 N N . ARG A 1 95 ? 16.440 -7.915 -23.283 1.00 89.62 95 ARG A N 1
ATOM 771 C CA . ARG A 1 95 ? 16.414 -8.060 -24.744 1.00 89.62 95 ARG A CA 1
ATOM 772 C C . ARG A 1 95 ? 17.311 -7.034 -25.443 1.00 89.62 95 ARG A C 1
ATOM 774 O O . ARG A 1 95 ? 18.087 -7.392 -26.325 1.00 89.62 95 ARG A O 1
ATOM 781 N N . ILE A 1 96 ? 17.241 -5.769 -25.018 1.00 86.00 96 ILE A N 1
ATOM 782 C CA . ILE A 1 96 ? 18.029 -4.672 -25.606 1.00 86.00 96 ILE A CA 1
ATOM 783 C C . ILE A 1 96 ? 19.527 -4.867 -25.333 1.00 86.00 96 ILE A C 1
ATOM 785 O O . ILE A 1 96 ? 20.347 -4.717 -26.238 1.00 86.00 96 ILE A O 1
ATOM 789 N N . LYS A 1 97 ? 19.909 -5.232 -24.103 1.00 75.62 97 LYS A N 1
ATOM 790 C CA . LYS A 1 97 ? 21.323 -5.424 -23.740 1.00 75.62 97 LYS A CA 1
ATOM 791 C C . LYS A 1 97 ? 21.923 -6.716 -24.316 1.00 75.62 97 LYS A C 1
ATOM 793 O O . LYS A 1 97 ? 23.140 -6.804 -24.461 1.00 75.62 97 LYS A O 1
ATOM 798 N N . GLY A 1 98 ? 21.081 -7.706 -24.630 1.00 64.00 98 GLY A N 1
ATOM 799 C CA . GLY A 1 98 ? 21.458 -8.980 -25.250 1.00 64.00 98 GLY A CA 1
ATOM 800 C C . GLY A 1 98 ? 21.788 -8.893 -26.744 1.00 64.00 98 GLY A C 1
ATOM 801 O O . GLY A 1 98 ? 22.280 -9.869 -27.305 1.00 64.00 98 GLY A O 1
ATOM 802 N N . GLY A 1 99 ? 21.575 -7.734 -27.380 1.00 46.78 99 GLY A N 1
ATOM 803 C CA . GLY A 1 99 ? 21.9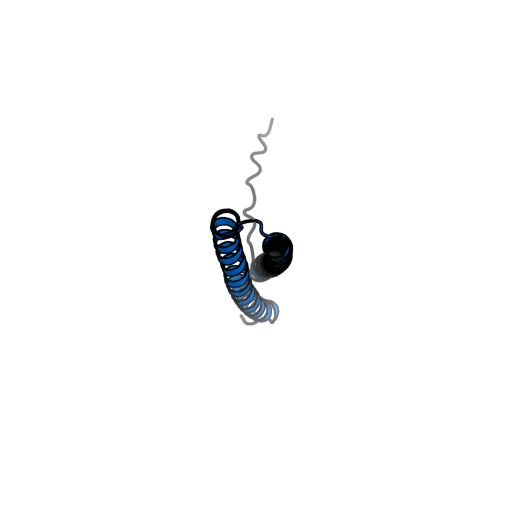50 -7.503 -28.775 1.00 46.78 99 GLY A CA 1
ATOM 804 C C . GLY A 1 99 ? 20.970 -8.064 -29.807 1.00 46.78 99 GLY A C 1
ATOM 805 O O . GLY A 1 99 ? 21.393 -8.367 -30.922 1.00 46.78 99 GLY A O 1
ATOM 806 N N . GLU A 1 100 ? 19.681 -8.198 -29.480 1.00 48.06 100 GLU A N 1
ATOM 807 C CA . GLU A 1 100 ? 18.670 -8.371 -30.529 1.00 48.06 100 GLU A CA 1
ATOM 808 C C . GLU A 1 100 ? 18.465 -7.033 -31.259 1.00 48.06 100 GLU A C 1
ATOM 810 O O . GLU A 1 100 ? 17.927 -6.073 -30.702 1.00 48.06 100 GLU A O 1
ATOM 815 N N . VAL A 1 101 ? 18.985 -6.993 -32.491 1.00 46.16 101 VAL A N 1
ATOM 816 C CA . VAL A 1 101 ? 18.793 -5.956 -33.520 1.00 46.16 101 VAL A CA 1
ATOM 817 C C . VAL A 1 101 ? 17.396 -6.061 -34.117 1.00 46.16 101 VAL A C 1
ATOM 819 O O . VAL A 1 101 ? 16.992 -7.204 -34.433 1.00 46.16 101 VAL A O 1
#

Radius of gyration: 23.15 Å; Cα contacts (8 Å, |Δi|>4): 67; chains: 1; bounding box: 48×47×64 Å